Protein AF-A0A382YJ97-F1 (afdb_monomer_lite)

Structure (mmCIF, N/CA/C/O backbone):
data_AF-A0A382YJ97-F1
#
_entry.id   AF-A0A382YJ97-F1
#
loop_
_atom_site.group_PDB
_atom_site.id
_atom_site.type_symbol
_atom_site.label_atom_id
_atom_site.label_alt_id
_atom_site.label_comp_id
_atom_site.label_asym_id
_atom_site.label_entity_id
_atom_site.label_seq_id
_atom_site.pdbx_PDB_ins_code
_atom_site.Cartn_x
_atom_site.Cartn_y
_atom_site.Cartn_z
_atom_site.occupancy
_atom_site.B_iso_or_equiv
_atom_site.auth_seq_id
_atom_site.auth_comp_id
_atom_site.auth_asym_id
_atom_site.auth_atom_id
_atom_site.pdbx_PDB_model_num
ATOM 1 N N . MET A 1 1 ? -35.002 76.871 26.275 1.00 41.22 1 MET A N 1
ATOM 2 C CA . MET A 1 1 ? -33.746 76.777 27.052 1.00 41.22 1 MET A CA 1
ATOM 3 C C . MET A 1 1 ? -34.089 76.606 28.530 1.00 41.22 1 MET A C 1
ATOM 5 O O . MET A 1 1 ? -34.700 77.521 29.056 1.00 41.22 1 MET A O 1
ATOM 9 N N . LYS A 1 2 ? -33.651 75.485 29.147 1.00 37.97 2 LYS A N 1
ATOM 10 C CA . LYS A 1 2 ? -33.548 75.193 30.606 1.00 37.97 2 LYS A CA 1
ATOM 11 C C . LYS A 1 2 ? -34.877 75.064 31.391 1.00 37.97 2 LYS A C 1
ATOM 13 O O . LYS A 1 2 ? -35.759 75.876 31.193 1.00 37.97 2 LYS A O 1
ATOM 18 N N . PHE A 1 3 ? -35.093 74.184 32.372 1.00 41.75 3 PHE A N 1
ATOM 19 C CA . PHE A 1 3 ? -34.589 72.868 32.798 1.00 41.75 3 PHE A CA 1
ATOM 20 C C . PHE A 1 3 ? -35.499 72.461 33.994 1.00 41.75 3 PHE A C 1
ATOM 22 O O . PHE A 1 3 ? -35.858 73.320 34.790 1.00 41.75 3 PHE A O 1
ATOM 29 N N . VAL A 1 4 ? -35.804 71.164 34.115 1.00 47.59 4 VAL A N 1
ATOM 30 C CA . VAL A 1 4 ? -36.214 70.376 35.307 1.00 47.59 4 VAL A CA 1
ATOM 31 C C . VAL A 1 4 ? -37.478 70.663 36.156 1.00 47.59 4 VAL A C 1
ATOM 33 O O . VAL A 1 4 ? -37.589 71.644 36.879 1.00 47.59 4 VAL A O 1
ATOM 36 N N . SER A 1 5 ? -38.268 69.580 36.234 1.00 49.12 5 SER A N 1
ATOM 37 C CA . SER A 1 5 ? -38.748 68.880 37.443 1.00 49.12 5 SER A CA 1
ATOM 38 C C . SER A 1 5 ? -39.933 69.444 38.230 1.00 49.12 5 SER A C 1
ATOM 40 O O . SER A 1 5 ? -39.794 70.378 39.016 1.00 49.12 5 SER A O 1
ATOM 42 N N . LYS A 1 6 ? -41.070 68.735 38.138 1.00 49.34 6 LYS A N 1
ATOM 43 C CA . LYS A 1 6 ? -41.905 68.400 39.302 1.00 49.34 6 LYS A CA 1
ATOM 44 C C . LYS A 1 6 ? -42.732 67.129 39.057 1.00 49.34 6 LYS A C 1
ATOM 46 O O . LYS A 1 6 ? -43.556 67.045 38.156 1.00 49.34 6 LYS A O 1
ATOM 51 N N . LEU A 1 7 ? -42.416 66.158 39.902 1.00 49.75 7 LEU A N 1
ATOM 52 C CA . LEU A 1 7 ? -43.018 64.864 40.204 1.00 49.75 7 LEU A CA 1
ATOM 53 C C . LEU A 1 7 ? -44.553 64.922 40.392 1.00 49.75 7 LEU A C 1
ATOM 55 O O . LEU A 1 7 ? -45.022 65.722 41.198 1.00 49.75 7 LEU A O 1
ATOM 59 N N . SER A 1 8 ? -45.321 64.048 39.722 1.00 48.78 8 SER A N 1
ATOM 60 C CA . SER A 1 8 ? -46.689 63.692 40.146 1.00 48.78 8 SER A CA 1
ATOM 61 C C . SER A 1 8 ? -47.130 62.316 39.619 1.00 48.78 8 SER A C 1
ATOM 63 O O . SER A 1 8 ? -47.375 62.132 38.432 1.00 48.78 8 SER A O 1
ATOM 65 N N . VAL A 1 9 ? -47.156 61.365 40.554 1.00 53.47 9 VAL A N 1
ATOM 66 C CA . VAL A 1 9 ? -48.042 60.199 40.720 1.00 53.47 9 VAL A CA 1
ATOM 67 C C . VAL A 1 9 ? -48.871 59.756 39.501 1.00 53.47 9 VAL A C 1
ATOM 69 O O . VAL A 1 9 ? -49.913 60.336 39.207 1.00 53.47 9 VAL A O 1
ATOM 72 N N . LEU A 1 10 ? -48.494 58.624 38.896 1.00 45.25 10 LEU A N 1
ATOM 73 C CA . LEU A 1 10 ? -49.449 57.756 38.208 1.00 45.25 10 LEU A CA 1
ATOM 74 C C . LEU A 1 10 ? -49.132 56.287 38.510 1.00 45.25 10 LEU A C 1
ATOM 76 O O . LEU A 1 10 ? -48.071 55.762 38.188 1.00 45.25 10 LEU A O 1
ATOM 80 N N . THR A 1 11 ? -50.077 55.669 39.198 1.00 53.53 11 THR A N 1
ATOM 81 C CA . THR A 1 11 ? -50.157 54.279 39.631 1.00 53.53 11 THR A CA 1
ATOM 82 C C . THR A 1 11 ? -50.008 53.341 38.432 1.00 53.53 11 THR A C 1
ATOM 84 O O . THR A 1 11 ? -50.958 53.146 37.676 1.00 53.53 11 THR A O 1
ATOM 87 N N . LEU A 1 12 ? -48.824 52.755 38.234 1.00 48.50 12 LEU A N 1
ATOM 88 C CA . LEU A 1 12 ? -48.620 51.752 37.191 1.00 48.50 12 LEU A CA 1
ATOM 89 C C . LEU A 1 12 ? -48.884 50.361 37.774 1.00 48.50 12 LEU A C 1
ATOM 91 O O . LEU A 1 12 ? -47.990 49.692 38.287 1.00 48.50 12 LEU A O 1
ATOM 95 N N . ALA A 1 13 ? -50.148 49.945 37.709 1.00 56.41 13 ALA A N 1
ATOM 96 C CA . ALA A 1 13 ? -50.519 48.544 37.821 1.00 56.41 13 ALA A CA 1
ATOM 97 C C . ALA A 1 13 ? -49.943 47.799 36.605 1.00 56.41 13 ALA A C 1
ATOM 99 O O . ALA A 1 13 ? -50.560 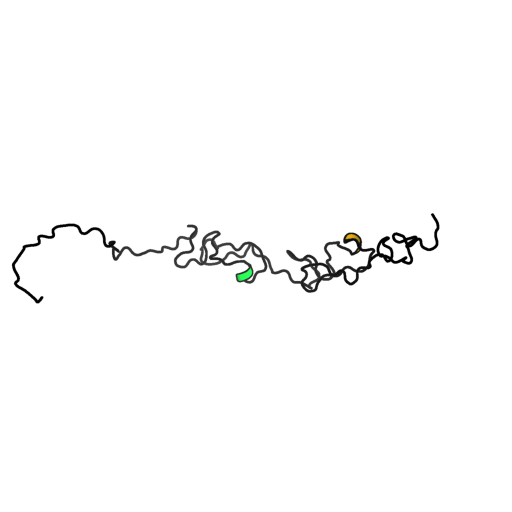47.764 35.545 1.00 56.41 13 ALA A O 1
ATOM 100 N N . CYS A 1 14 ? -48.741 47.238 36.744 1.00 46.81 14 CYS A N 1
ATOM 101 C CA . CYS A 1 14 ? -48.192 46.300 35.771 1.00 46.81 14 CYS A CA 1
ATOM 102 C C . CYS A 1 14 ? -48.506 44.883 36.256 1.00 46.81 14 CYS A C 1
ATOM 104 O O . CYS A 1 14 ? -47.708 44.235 36.931 1.00 46.81 14 CYS A O 1
ATOM 106 N N . ALA A 1 15 ? -49.736 44.453 35.989 1.00 54.22 15 ALA A N 1
ATOM 107 C CA . ALA A 1 15 ? -50.134 43.067 36.135 1.00 54.22 15 ALA A CA 1
ATOM 108 C C . ALA A 1 15 ? -49.770 42.313 34.843 1.00 54.22 15 ALA A C 1
ATOM 110 O O . ALA A 1 15 ? -50.168 42.735 33.763 1.00 54.22 15 ALA A O 1
ATOM 111 N N . LEU A 1 16 ? -49.083 41.178 35.013 1.00 51.66 16 LEU A N 1
ATOM 112 C CA . LEU A 1 16 ? -49.086 39.998 34.137 1.00 51.66 16 LEU A CA 1
ATOM 113 C C . LEU A 1 16 ? -48.543 40.155 32.705 1.00 51.66 16 LEU A C 1
ATOM 115 O O . LEU A 1 16 ? -49.275 40.495 31.787 1.00 51.66 16 LEU A O 1
ATOM 119 N N . ILE A 1 17 ? -47.287 39.739 32.506 1.00 54.31 17 ILE A N 1
ATOM 120 C CA . ILE A 1 17 ? -46.959 38.497 31.777 1.00 54.31 17 ILE A CA 1
ATOM 121 C C . ILE A 1 17 ? -45.501 38.116 32.072 1.00 54.31 17 ILE A C 1
ATOM 123 O O . ILE A 1 17 ? -44.563 38.659 31.494 1.00 54.31 17 ILE A O 1
ATOM 127 N N . ALA A 1 18 ? -45.304 37.147 32.966 1.00 58.59 18 ALA A N 1
ATOM 128 C CA . ALA A 1 18 ? -44.076 36.364 32.981 1.00 58.59 18 ALA A CA 1
ATOM 129 C C . ALA A 1 18 ? -44.089 35.486 31.720 1.00 58.59 18 ALA A C 1
ATOM 131 O O . ALA A 1 18 ? -44.689 34.417 31.712 1.00 58.59 18 ALA A O 1
ATOM 132 N N . SER A 1 19 ? -43.503 35.977 30.627 1.00 58.12 19 SER A N 1
ATOM 133 C CA . SER A 1 19 ? -43.287 35.186 29.413 1.00 58.12 19 SER A CA 1
ATOM 134 C C . SER A 1 19 ? -41.832 34.735 29.393 1.00 58.12 19 SER A C 1
ATOM 136 O O . SER A 1 19 ? -40.972 35.429 28.865 1.00 58.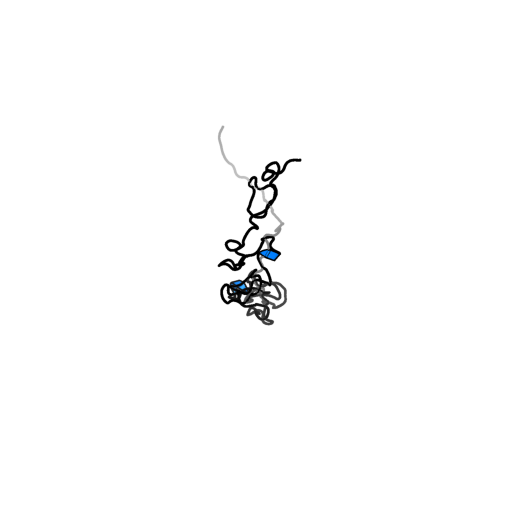12 19 SER A O 1
ATOM 138 N N . GLY A 1 20 ? -41.592 33.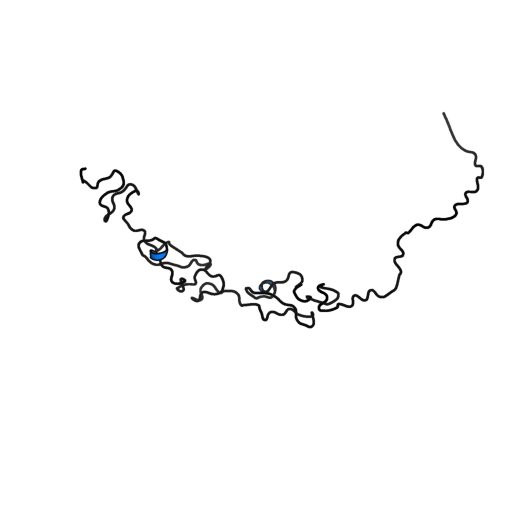601 30.056 1.00 53.00 20 GLY A N 1
ATOM 139 C CA . GLY A 1 20 ? -40.490 32.671 29.810 1.00 53.00 20 GLY A CA 1
ATOM 140 C C . GLY A 1 20 ? -39.078 33.249 29.726 1.00 53.00 20 GLY A C 1
ATOM 141 O O . GLY A 1 20 ? -38.503 33.315 28.644 1.00 53.00 20 GLY A O 1
ATOM 142 N N . CYS A 1 21 ? -38.455 33.511 30.874 1.00 46.97 21 CYS A N 1
ATOM 143 C CA . CYS A 1 21 ? -37.055 33.110 31.009 1.00 46.97 21 CYS A CA 1
ATOM 144 C C . CYS A 1 21 ? -37.103 31.619 31.333 1.00 46.97 21 CYS A C 1
ATOM 146 O O . CYS A 1 21 ? -37.714 31.266 32.339 1.00 46.97 21 CYS A O 1
ATOM 148 N N . GLY A 1 22 ? -36.553 30.774 30.456 1.00 55.56 22 GLY A N 1
ATOM 149 C CA . GLY A 1 22 ? -36.609 29.320 30.585 1.00 55.56 22 GLY A CA 1
ATOM 150 C C . GLY A 1 22 ? -36.351 28.872 32.019 1.00 55.56 22 GLY A C 1
ATOM 151 O O . GLY A 1 22 ? -35.323 29.202 32.614 1.00 55.56 22 GLY A O 1
ATOM 152 N N . GLU A 1 23 ? -37.321 28.147 32.560 1.00 53.81 23 GLU A N 1
ATOM 153 C CA . GLU A 1 23 ? -37.189 27.367 33.776 1.00 53.81 23 GLU A CA 1
ATOM 154 C C . GLU A 1 23 ? -36.101 26.316 33.535 1.00 53.81 23 GLU A C 1
ATOM 156 O O . GLU A 1 23 ? -36.336 25.220 33.035 1.00 53.81 23 GLU A O 1
ATOM 161 N N . LYS A 1 24 ? -34.844 26.663 33.823 1.00 54.03 24 LYS A N 1
ATOM 162 C CA . LYS A 1 24 ? -33.842 25.629 34.050 1.00 54.03 24 LYS A CA 1
ATOM 163 C C . LYS A 1 24 ? -34.131 25.083 35.441 1.00 54.03 24 LYS A C 1
ATOM 165 O O . LYS A 1 24 ? -33.562 25.543 36.428 1.00 54.03 24 LYS A O 1
ATOM 170 N N . GLU A 1 25 ? -35.108 24.185 35.486 1.00 58.75 25 GLU A N 1
ATOM 171 C CA . GLU A 1 25 ? -35.472 23.402 36.659 1.00 58.75 25 GLU A CA 1
ATOM 172 C C . GLU A 1 25 ? -34.195 22.806 37.277 1.00 58.75 25 GLU A C 1
ATOM 174 O O . GLU A 1 25 ? -33.465 22.069 36.603 1.00 58.75 25 GLU A O 1
ATOM 179 N N . PRO A 1 26 ? -33.862 23.132 38.537 1.00 64.75 26 PRO A N 1
ATOM 180 C CA . PRO A 1 26 ? -32.732 22.535 39.215 1.00 64.75 26 PRO A CA 1
ATOM 181 C C . PRO A 1 26 ? -33.196 21.232 39.874 1.00 64.75 26 PRO A C 1
ATOM 183 O O . PRO A 1 26 ? -33.643 21.237 41.019 1.00 64.75 26 PRO A O 1
ATOM 186 N N . GLY A 1 27 ? -33.059 20.106 39.169 1.00 60.34 27 GLY A N 1
ATOM 187 C CA . GLY A 1 27 ? -33.014 18.798 39.829 1.00 60.34 27 GLY A CA 1
ATOM 188 C C . GLY A 1 27 ? -34.021 17.741 39.384 1.00 60.34 27 GLY A C 1
ATOM 189 O O . GLY A 1 27 ? -34.738 17.185 40.211 1.00 60.34 27 GLY A O 1
ATOM 190 N N . THR A 1 28 ? -33.926 17.290 38.140 1.00 51.94 28 THR A N 1
ATOM 191 C CA . THR A 1 28 ? -33.784 15.841 37.951 1.00 51.94 28 THR A CA 1
ATOM 192 C C . THR A 1 28 ? -32.331 15.620 37.600 1.00 51.94 28 THR A C 1
ATOM 194 O O . THR A 1 28 ? -31.786 16.393 36.817 1.00 51.94 28 THR A O 1
ATOM 197 N N . ALA A 1 29 ? -31.675 14.647 38.228 1.00 54.78 29 ALA A N 1
ATOM 198 C CA . ALA A 1 29 ? -30.349 14.239 37.804 1.00 54.78 29 ALA A CA 1
ATOM 199 C C . ALA A 1 29 ? -30.367 14.119 36.278 1.00 54.78 29 ALA A C 1
ATOM 201 O O . ALA A 1 29 ? -31.175 13.365 35.732 1.00 54.78 29 ALA A O 1
ATOM 202 N N . ASP A 1 30 ? -29.526 14.918 35.626 1.00 53.66 30 ASP A N 1
ATOM 203 C CA . ASP A 1 30 ? -28.967 14.602 34.325 1.00 53.66 30 ASP A CA 1
ATOM 204 C C . ASP A 1 30 ? -28.237 13.274 34.525 1.00 53.66 30 ASP A C 1
ATOM 206 O O . ASP A 1 30 ? -27.055 13.189 34.843 1.00 53.66 30 ASP A O 1
ATOM 210 N N . LEU A 1 31 ? -29.033 12.215 34.551 1.00 58.19 31 LEU A N 1
ATOM 211 C CA . LEU A 1 31 ? -28.602 10.866 34.330 1.00 58.19 31 LEU A CA 1
ATOM 212 C C . LEU A 1 31 ? -28.293 10.878 32.837 1.00 58.19 31 LEU A C 1
ATOM 214 O O . LEU A 1 31 ? -29.092 10.409 32.032 1.00 58.19 31 LEU A O 1
ATOM 218 N N . ASP A 1 32 ? -27.131 11.435 32.492 1.00 63.09 32 ASP A N 1
ATOM 219 C CA . ASP A 1 32 ? -26.283 10.882 31.444 1.00 63.09 32 ASP A CA 1
ATOM 220 C C . ASP A 1 32 ? -26.014 9.425 31.864 1.00 63.09 32 ASP A C 1
ATOM 222 O O . ASP A 1 32 ? -24.997 9.054 32.458 1.00 63.09 32 ASP A O 1
ATOM 226 N N . VAL A 1 33 ? -27.066 8.611 31.751 1.00 70.75 33 VAL A N 1
ATOM 227 C CA . VAL A 1 33 ? -26.965 7.171 31.700 1.00 70.75 33 VAL A CA 1
ATOM 228 C C . VAL A 1 33 ? -26.441 6.972 30.307 1.00 70.75 33 VAL A C 1
ATOM 230 O O . VAL A 1 33 ? -27.216 6.974 29.361 1.00 70.75 33 VAL A O 1
ATOM 233 N N . ALA A 1 34 ? -25.126 6.872 30.221 1.00 81.44 34 ALA A N 1
ATOM 234 C CA . ALA A 1 34 ? -24.459 6.306 29.074 1.00 81.44 34 ALA A CA 1
ATOM 235 C C . ALA A 1 34 ? -25.147 4.968 28.741 1.00 81.44 34 ALA A C 1
ATOM 237 O O . ALA A 1 34 ? -25.159 4.051 29.581 1.00 81.44 34 ALA A O 1
ATOM 238 N N . VAL A 1 35 ? -25.846 4.922 27.603 1.00 88.31 35 VAL A N 1
ATOM 239 C CA . VAL A 1 35 ? -26.547 3.734 27.109 1.00 88.31 35 VAL A CA 1
ATOM 240 C C . VAL A 1 35 ? -25.789 3.192 25.911 1.00 88.31 35 VAL A C 1
ATOM 242 O O . VAL A 1 35 ? -26.002 3.625 24.789 1.00 88.31 35 VAL A O 1
ATOM 245 N N . CYS A 1 36 ? -25.028 2.131 26.152 1.00 90.19 36 CYS A N 1
ATOM 246 C CA . CYS A 1 36 ? -24.310 1.455 25.087 1.00 90.19 36 CYS A CA 1
ATOM 247 C C . CYS A 1 36 ? -25.274 0.855 24.051 1.00 90.19 36 CYS A C 1
ATOM 249 O O . CYS A 1 36 ? -26.165 0.061 24.384 1.00 90.19 36 CYS A O 1
ATOM 251 N N . GLY A 1 37 ? -25.044 1.191 22.786 1.00 89.31 37 GLY A N 1
ATOM 252 C CA . GLY A 1 37 ? -25.849 0.808 21.635 1.00 89.31 37 GLY A CA 1
ATOM 253 C C . GLY A 1 37 ? -26.943 1.814 21.269 1.00 89.31 37 GLY A C 1
ATOM 254 O O . GLY A 1 37 ? -27.840 1.444 20.502 1.00 89.31 37 GLY A O 1
ATOM 255 N N . ASP A 1 38 ? -26.931 3.034 21.815 1.00 90.12 38 ASP A N 1
ATOM 256 C CA . ASP A 1 38 ? -27.897 4.083 21.466 1.00 90.12 38 ASP A CA 1
ATOM 257 C C . ASP A 1 38 ? -27.460 4.944 20.265 1.00 90.12 38 ASP A C 1
ATOM 259 O O . ASP A 1 38 ? -28.243 5.755 19.755 1.00 90.12 38 ASP A O 1
ATOM 263 N N . GLY A 1 39 ? -26.255 4.686 19.749 1.00 88.75 39 GLY A N 1
ATOM 264 C CA . GLY A 1 39 ? -25.666 5.384 18.617 1.00 88.75 39 GLY A CA 1
ATOM 265 C C . GLY A 1 39 ? -25.199 6.797 18.948 1.00 88.75 39 GLY A C 1
ATOM 266 O O . GLY A 1 39 ? -25.214 7.630 18.041 1.00 88.75 39 GLY A O 1
ATOM 267 N N . GLN A 1 40 ? -24.871 7.077 20.214 1.00 88.94 40 GLN A N 1
ATOM 268 C CA . GLN A 1 40 ? -24.197 8.293 20.655 1.00 88.94 40 GLN A CA 1
ATOM 269 C C . GLN A 1 40 ? -23.138 7.986 21.714 1.00 88.94 40 GLN A C 1
ATOM 271 O O . GLN A 1 40 ? -23.415 7.402 22.751 1.00 88.94 40 GLN A O 1
ATOM 276 N N . VAL A 1 41 ? -21.918 8.486 21.516 1.00 90.00 41 VAL A N 1
ATOM 277 C CA . VAL A 1 41 ? -20.874 8.374 22.547 1.00 90.00 41 VAL A CA 1
ATOM 278 C C . VAL A 1 41 ? -21.170 9.342 23.700 1.00 90.00 41 VAL A C 1
ATOM 280 O O . VAL A 1 41 ? -21.043 10.560 23.536 1.00 90.00 41 VAL A O 1
ATOM 283 N N . SER A 1 42 ? -21.550 8.816 24.869 1.00 88.44 42 SER A N 1
ATOM 284 C CA . SER A 1 42 ? -21.987 9.611 26.028 1.00 88.44 42 SER A CA 1
ATOM 285 C C . SER A 1 42 ? -21.370 9.154 27.361 1.00 88.44 42 SER A C 1
ATOM 287 O O . SER A 1 42 ? -20.805 8.065 27.490 1.00 88.44 42 SER A O 1
ATOM 289 N N . GLY A 1 43 ? -21.392 10.022 28.379 1.00 86.88 43 GLY A N 1
ATOM 290 C CA . GLY A 1 43 ? -20.870 9.731 29.714 1.00 86.88 43 GLY A CA 1
ATOM 291 C C . GLY A 1 43 ? -19.438 9.170 29.761 1.00 86.88 43 GLY A C 1
ATOM 292 O O . GLY A 1 43 ? -18.459 9.915 29.696 1.00 86.88 43 GLY A O 1
ATOM 293 N N . LYS A 1 44 ? -19.310 7.855 29.996 1.00 86.88 44 LYS A N 1
ATOM 294 C CA . LYS A 1 44 ? -18.024 7.127 30.11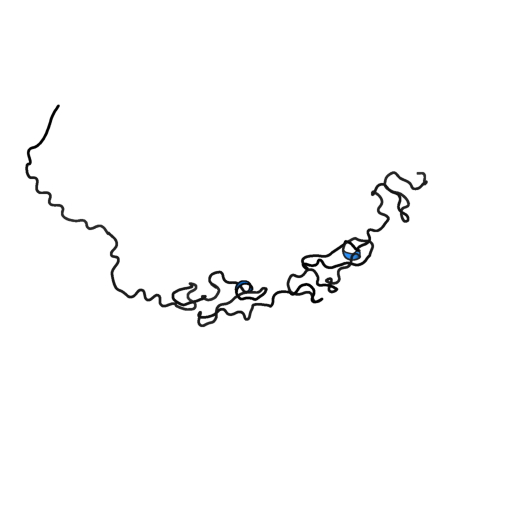4 1.00 86.88 44 LYS A CA 1
ATOM 295 C C . LYS A 1 44 ? -17.725 6.216 28.922 1.00 86.88 44 LYS A C 1
ATOM 297 O O . LYS A 1 44 ? -16.733 5.488 28.966 1.00 86.88 44 LYS A O 1
ATOM 302 N N . GLU A 1 45 ? -18.587 6.203 27.918 1.00 91.94 45 GLU A N 1
ATOM 303 C CA . GLU A 1 45 ? -18.395 5.398 26.719 1.00 91.94 45 GLU A CA 1
ATOM 304 C C . GLU A 1 45 ? -17.218 5.929 25.917 1.00 91.94 45 GLU A C 1
ATOM 306 O O . GLU A 1 45 ? -16.993 7.135 25.816 1.00 91.94 45 GLU A O 1
ATOM 311 N N . VAL A 1 46 ? -16.439 5.005 25.366 1.00 92.31 46 VAL A N 1
ATOM 312 C CA . VAL A 1 46 ? -15.341 5.338 24.451 1.00 92.31 46 VAL A CA 1
ATOM 313 C C . VAL A 1 46 ? -15.831 5.300 23.003 1.00 92.31 46 VAL A C 1
ATOM 315 O O . VAL A 1 46 ? -15.271 5.968 22.142 1.00 92.31 46 VAL A O 1
ATOM 318 N N . CYS A 1 47 ? -16.885 4.529 22.741 1.00 93.25 47 CYS A N 1
ATOM 319 C CA . CYS A 1 47 ? -17.524 4.345 21.447 1.00 93.25 47 CYS A CA 1
ATOM 320 C C . CYS A 1 47 ? -18.964 3.850 21.640 1.00 93.25 47 CYS A C 1
ATOM 322 O O . CYS A 1 47 ? -19.289 3.356 22.716 1.00 93.25 47 CYS A O 1
ATOM 324 N N . ASP A 1 48 ? -19.788 3.916 20.594 1.00 91.31 48 ASP A N 1
ATOM 325 C CA . ASP A 1 48 ? -21.122 3.311 20.560 1.00 91.31 48 ASP A CA 1
ATOM 326 C C . ASP A 1 48 ? -21.399 2.677 19.187 1.00 91.31 48 ASP A C 1
ATOM 328 O O . ASP A 1 48 ? -21.539 3.355 18.166 1.00 91.31 48 ASP A O 1
ATOM 332 N N . GLY A 1 49 ? -21.437 1.344 19.128 1.00 85.94 49 GLY A N 1
ATOM 333 C CA . GLY A 1 49 ? -21.684 0.618 17.881 1.00 85.94 49 GLY A CA 1
ATOM 334 C C . GLY A 1 49 ? -20.624 0.900 16.805 1.00 85.94 49 GLY A C 1
ATOM 335 O O . GLY A 1 49 ? -19.500 0.408 16.900 1.00 85.94 49 GLY A O 1
ATOM 336 N N . ILE A 1 50 ? -20.992 1.649 15.755 1.00 85.12 50 ILE A N 1
ATOM 337 C CA . ILE A 1 50 ? -20.048 2.086 14.702 1.00 85.12 50 ILE A CA 1
ATOM 338 C C . ILE A 1 50 ? -19.406 3.439 15.018 1.00 85.12 50 ILE A C 1
ATOM 340 O O . ILE A 1 50 ? -18.458 3.853 14.349 1.00 85.12 50 ILE A O 1
ATOM 344 N N . GLU A 1 51 ? -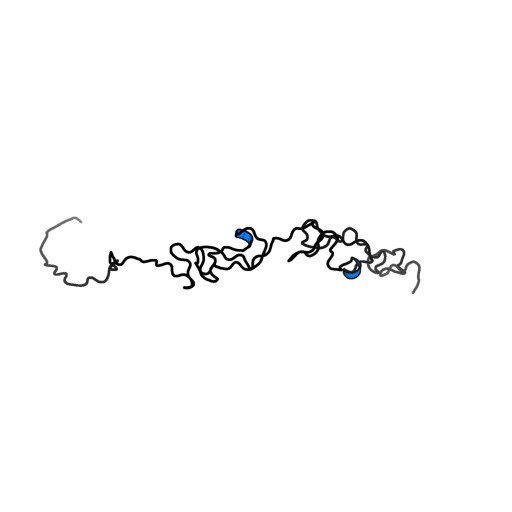19.967 4.168 15.980 1.00 90.31 51 GLU A N 1
ATOM 345 C CA . GLU A 1 51 ? -19.517 5.494 16.351 1.00 90.31 51 GLU A CA 1
ATOM 346 C C . GLU A 1 51 ? -18.305 5.371 17.271 1.00 90.31 51 GLU A C 1
ATOM 348 O O . GLU A 1 51 ? -18.395 5.282 18.490 1.00 90.31 51 GLU A O 1
ATOM 353 N N . VAL A 1 52 ? -17.129 5.338 16.656 1.00 91.31 52 VAL A N 1
ATOM 354 C CA . VAL A 1 52 ? -15.839 5.181 17.341 1.00 91.31 52 VAL A CA 1
ATOM 355 C C . VAL A 1 52 ? -15.198 6.522 17.713 1.00 91.31 52 VAL A C 1
ATOM 357 O O . VAL A 1 52 ? -13.981 6.631 17.753 1.00 91.31 52 VAL A O 1
ATOM 360 N N . ALA A 1 53 ? -15.997 7.575 17.919 1.00 88.06 53 ALA A N 1
ATOM 361 C CA . ALA A 1 53 ? -15.529 8.917 18.299 1.00 88.06 53 ALA A CA 1
ATOM 362 C C . ALA A 1 53 ? -14.415 9.515 17.398 1.00 88.06 53 ALA A C 1
ATOM 364 O O . ALA A 1 53 ? -13.641 10.368 17.829 1.00 88.06 53 ALA A O 1
ATOM 365 N N . GLY A 1 54 ? -14.333 9.090 16.130 1.00 87.12 54 GLY A N 1
ATOM 366 C CA . GLY A 1 54 ? -13.289 9.515 15.186 1.00 87.12 54 GLY A CA 1
ATOM 367 C C . GLY A 1 54 ? -11.981 8.718 15.262 1.00 87.12 54 GLY A C 1
ATOM 368 O O . GLY A 1 54 ? -11.048 9.022 14.518 1.00 87.12 54 GLY A O 1
ATOM 369 N N . GLU A 1 55 ? -11.909 7.691 16.109 1.00 93.25 55 GLU A N 1
ATOM 370 C CA . GLU A 1 55 ? -10.798 6.746 16.142 1.00 93.25 55 GLU A CA 1
ATOM 371 C C . GLU A 1 55 ? -10.815 5.800 14.935 1.00 93.25 55 GLU A C 1
ATOM 373 O O . GLU A 1 55 ? -11.828 5.570 14.273 1.00 93.25 55 GLU A O 1
ATOM 378 N N . THR A 1 56 ? -9.653 5.238 14.628 1.00 92.44 56 THR A N 1
ATOM 379 C CA . THR A 1 56 ? -9.432 4.333 13.500 1.00 92.44 56 THR A CA 1
ATOM 380 C C . THR A 1 56 ? -8.525 3.188 13.933 1.00 92.44 56 THR A C 1
ATOM 382 O O . THR A 1 56 ? -7.827 3.284 14.940 1.00 92.44 56 THR A O 1
ATOM 385 N N . CYS A 1 57 ? -8.455 2.115 13.144 1.00 93.12 57 CYS A N 1
ATOM 386 C CA . CYS A 1 57 ? -7.443 1.080 13.362 1.00 93.12 57 CYS A CA 1
ATOM 387 C C . CYS A 1 57 ? -6.028 1.692 13.434 1.00 93.12 57 CYS A C 1
ATOM 389 O O . CYS A 1 57 ? -5.242 1.313 14.299 1.00 93.12 57 CYS A O 1
ATOM 391 N N . VAL A 1 58 ? -5.745 2.713 12.612 1.00 90.81 58 VAL A N 1
ATOM 392 C CA . VAL A 1 58 ? -4.461 3.433 12.597 1.00 90.81 58 VAL A CA 1
ATOM 393 C C . VAL A 1 58 ? -4.158 4.111 13.929 1.00 90.81 58 VAL A C 1
ATOM 395 O O . VAL A 1 58 ? -3.063 3.955 14.468 1.00 90.81 58 VAL A O 1
ATOM 398 N N . SER A 1 59 ? -5.122 4.835 14.503 1.00 91.12 59 SER A N 1
ATOM 399 C CA . SER A 1 59 ? -4.919 5.515 15.789 1.00 91.12 59 SER A CA 1
ATOM 400 C C . SER A 1 59 ? -4.800 4.541 16.964 1.00 91.12 59 SER A C 1
ATOM 402 O O . SER A 1 59 ? -4.136 4.854 17.950 1.00 91.12 59 SER A O 1
ATOM 404 N N . GLN A 1 60 ? -5.342 3.329 16.824 1.00 90.81 60 GLN A N 1
ATOM 405 C CA . GLN A 1 60 ? -5.185 2.229 17.780 1.00 90.81 60 GLN A CA 1
ATOM 406 C C . GLN A 1 60 ? -3.894 1.407 17.575 1.00 90.81 60 GLN A C 1
ATOM 408 O O . GLN A 1 60 ? -3.672 0.423 18.278 1.00 90.81 60 GLN A O 1
ATOM 413 N N . GLY A 1 61 ? -3.016 1.815 16.648 1.00 88.06 61 GLY A N 1
ATOM 414 C CA . GLY A 1 61 ? -1.711 1.186 16.412 1.00 88.06 61 GLY A CA 1
ATOM 415 C C . GLY A 1 61 ? -1.712 0.047 15.388 1.00 88.06 61 GLY A C 1
ATOM 416 O O . GLY A 1 61 ? -0.727 -0.683 15.285 1.00 88.06 61 GLY A O 1
ATOM 417 N N . PHE A 1 62 ? -2.798 -0.110 14.636 1.00 90.19 62 PHE A N 1
ATOM 418 C CA . PHE A 1 62 ? -2.909 -1.041 13.514 1.00 90.19 62 PHE A CA 1
ATOM 419 C C . PHE A 1 62 ? -2.655 -0.321 12.180 1.00 90.19 62 PHE A C 1
ATOM 421 O O . PHE A 1 62 ? -2.411 0.879 12.143 1.00 90.19 62 PHE A O 1
ATOM 428 N N . GLY A 1 63 ? -2.666 -1.056 11.071 1.00 86.50 63 GLY A N 1
ATOM 429 C CA . GLY A 1 63 ? -2.440 -0.496 9.739 1.00 86.50 63 GLY A CA 1
ATOM 430 C C . GLY A 1 63 ? -3.700 -0.043 9.032 1.00 86.50 63 GLY A C 1
ATOM 431 O O . GLY A 1 63 ? -3.778 1.057 8.502 1.00 86.50 63 GLY A O 1
ATOM 432 N N . GLU A 1 64 ? -4.691 -0.923 9.015 1.00 86.81 64 GLU A N 1
ATOM 433 C CA . GLU A 1 64 ? -5.906 -0.761 8.226 1.00 86.81 64 GLU A CA 1
ATOM 434 C C . GLU A 1 64 ? -7.059 -1.555 8.852 1.00 86.81 64 GLU A C 1
ATOM 436 O O . GLU A 1 64 ? -6.890 -2.253 9.859 1.00 86.81 64 GLU A O 1
ATOM 441 N N . GLY A 1 65 ? -8.233 -1.473 8.230 1.00 89.12 65 GLY A N 1
ATOM 442 C CA . GLY A 1 65 ? -9.434 -2.194 8.635 1.00 89.12 65 GLY A CA 1
ATOM 443 C C . GLY A 1 65 ? -10.505 -1.284 9.223 1.00 89.12 65 GLY A C 1
ATOM 444 O O . GLY A 1 65 ? -10.450 -0.057 9.119 1.00 89.12 65 GLY A O 1
ATOM 445 N N . THR A 1 66 ? -11.516 -1.905 9.822 1.00 91.56 66 THR A N 1
ATOM 446 C CA . THR A 1 66 ? -12.641 -1.200 10.440 1.00 91.56 66 THR A CA 1
ATOM 447 C C . THR A 1 66 ? -12.548 -1.345 11.948 1.00 91.56 66 THR A C 1
ATOM 449 O O . THR A 1 66 ? -12.553 -2.462 12.458 1.00 91.56 66 THR A O 1
ATOM 452 N N . LEU A 1 67 ? -12.465 -0.215 12.652 1.00 92.50 67 LEU A N 1
ATOM 453 C CA . LEU A 1 67 ? -12.509 -0.204 14.107 1.00 92.50 67 LEU A CA 1
ATOM 454 C C . LEU A 1 67 ? -13.965 -0.340 14.552 1.00 92.50 67 LEU A C 1
ATOM 456 O O . LEU A 1 67 ? -14.823 0.408 14.085 1.00 92.50 67 LEU A O 1
ATOM 460 N N . GLY A 1 68 ? -14.239 -1.311 15.416 1.00 92.31 68 GLY A N 1
ATOM 461 C CA . GLY A 1 68 ? -15.547 -1.507 16.025 1.00 92.31 68 GLY A CA 1
ATOM 462 C C . GLY A 1 68 ? -15.583 -1.018 17.467 1.00 92.31 68 GLY A C 1
ATOM 463 O O . GLY A 1 68 ? -14.565 -0.643 18.054 1.00 92.31 68 GLY A O 1
ATOM 464 N N . CYS A 1 69 ? -16.771 -1.081 18.056 1.00 94.69 69 CYS A N 1
ATOM 465 C CA . CYS A 1 69 ? -16.966 -0.885 19.481 1.00 94.69 69 CYS A CA 1
ATOM 466 C C . CYS A 1 69 ? -17.264 -2.214 20.178 1.00 94.69 69 CYS A C 1
ATOM 468 O O . CYS A 1 69 ? -18.052 -3.020 19.676 1.00 94.69 69 CYS A O 1
ATOM 470 N N . SER A 1 70 ? -16.647 -2.443 21.338 1.00 92.88 70 SER A N 1
ATOM 471 C CA . SER A 1 70 ? -16.984 -3.590 22.182 1.00 92.88 70 SER A CA 1
ATOM 472 C C . SER A 1 70 ? -18.432 -3.489 22.675 1.00 92.88 70 SER A C 1
ATOM 474 O O . SER A 1 70 ? -18.978 -2.400 22.836 1.00 92.88 70 SER A O 1
ATOM 476 N N . ALA A 1 71 ? -19.053 -4.633 22.974 1.00 90.81 71 ALA A N 1
ATOM 477 C CA . ALA A 1 71 ? -20.440 -4.707 23.445 1.00 90.81 71 ALA A CA 1
ATOM 478 C C . ALA A 1 71 ? -20.684 -4.022 24.805 1.00 90.81 71 ALA A C 1
ATOM 480 O O . ALA A 1 71 ? -21.832 -3.865 25.211 1.00 90.81 71 ALA A O 1
ATOM 481 N N . ASP A 1 72 ? -19.619 -3.666 25.527 1.00 89.81 72 ASP A N 1
ATOM 482 C CA . ASP A 1 72 ? -19.667 -2.900 26.772 1.00 89.81 72 ASP A CA 1
ATOM 483 C C . ASP A 1 72 ? -19.388 -1.401 26.581 1.00 89.81 72 ASP A C 1
ATOM 485 O O . ASP A 1 72 ? -19.443 -0.658 27.557 1.00 89.81 72 ASP A O 1
ATOM 489 N N . CYS A 1 73 ? -19.071 -0.954 25.361 1.00 92.56 73 CYS A N 1
ATOM 490 C CA . CYS A 1 73 ? -18.722 0.426 25.014 1.00 92.56 73 CYS A CA 1
ATOM 491 C C . CYS A 1 73 ? -17.549 1.034 25.815 1.00 92.56 73 CYS A C 1
ATOM 493 O O . CYS A 1 73 ? -17.266 2.229 25.715 1.00 92.56 73 CYS A O 1
ATOM 495 N N . MET A 1 74 ? -16.824 0.219 26.595 1.00 92.25 74 MET A N 1
ATOM 496 C CA . MET A 1 74 ? -15.674 0.630 27.415 1.00 92.25 74 MET A CA 1
ATOM 497 C C . MET A 1 74 ? -14.333 0.429 26.693 1.00 92.25 74 MET A C 1
ATOM 499 O O . MET A 1 74 ? -13.282 0.797 27.220 1.00 92.25 74 MET A O 1
ATOM 503 N N . SER A 1 75 ? -14.345 -0.182 25.506 1.00 93.06 75 SER A N 1
ATOM 504 C CA . SER A 1 75 ? -13.149 -0.446 24.709 1.00 93.06 75 SER A CA 1
ATOM 505 C C . SER A 1 75 ? -13.467 -0.561 23.221 1.00 93.06 75 SER A C 1
ATOM 507 O O . SER A 1 75 ? -14.591 -0.886 22.831 1.00 93.06 75 SER A O 1
ATOM 509 N N . TYR A 1 76 ? -12.459 -0.316 22.388 1.00 94.12 76 TYR A N 1
ATOM 510 C CA . TYR A 1 76 ? -12.558 -0.546 20.953 1.00 94.12 76 TYR A CA 1
ATOM 511 C C . TYR A 1 76 ? -12.378 -2.027 20.621 1.00 94.12 76 TYR A C 1
ATOM 513 O O . TYR A 1 76 ? -11.499 -2.702 21.161 1.00 94.12 76 TYR A O 1
ATOM 521 N N . ASP A 1 77 ? -13.185 -2.513 19.684 1.00 93.50 77 ASP A N 1
ATOM 522 C CA . ASP A 1 77 ? -13.015 -3.824 19.076 1.00 93.50 77 ASP A CA 1
ATOM 523 C C . ASP A 1 77 ? -12.123 -3.698 17.832 1.00 93.50 77 ASP A C 1
ATOM 525 O O . ASP A 1 77 ? -12.541 -3.215 16.778 1.00 93.50 77 ASP A O 1
ATOM 529 N N . ALA A 1 78 ? -10.871 -4.139 17.966 1.00 93.19 78 ALA A N 1
ATOM 530 C CA . ALA A 1 78 ? -9.885 -4.150 16.888 1.00 93.19 78 ALA A CA 1
ATOM 531 C C . ALA A 1 78 ? -9.795 -5.504 16.157 1.00 93.19 78 ALA A C 1
ATOM 533 O O . ALA A 1 78 ? -8.847 -5.736 15.410 1.00 93.19 78 ALA A O 1
ATOM 534 N N . THR A 1 79 ? -10.749 -6.424 16.348 1.00 92.00 79 THR A N 1
ATOM 535 C CA . THR A 1 79 ? -10.714 -7.753 15.702 1.00 92.00 79 THR A CA 1
ATOM 536 C C . THR A 1 79 ? -10.776 -7.692 14.175 1.00 92.00 79 THR A C 1
ATOM 538 O O . THR A 1 79 ? -10.266 -8.591 13.505 1.00 92.00 79 THR A O 1
ATOM 541 N N . ALA A 1 80 ? -11.363 -6.631 13.618 1.00 91.81 80 ALA A N 1
ATOM 542 C CA . ALA A 1 80 ? -11.392 -6.361 12.183 1.00 91.81 80 ALA A CA 1
ATOM 543 C C . ALA A 1 80 ? -10.241 -5.452 11.701 1.00 91.81 80 ALA A C 1
ATOM 545 O O . ALA A 1 80 ? -10.171 -5.141 10.507 1.00 91.81 80 ALA A O 1
ATOM 546 N N . CYS A 1 81 ? -9.331 -5.047 12.592 1.00 92.19 81 CYS A N 1
ATOM 547 C CA . CYS A 1 81 ? -8.112 -4.334 12.227 1.00 92.19 81 CYS A CA 1
ATOM 548 C C . CYS A 1 81 ? -7.022 -5.309 11.764 1.00 92.19 81 CYS A C 1
ATOM 550 O O . CYS A 1 81 ? -6.896 -6.428 12.265 1.00 92.19 81 CYS A O 1
ATOM 552 N N . ARG A 1 82 ? -6.202 -4.870 10.808 1.00 89.88 82 ARG A N 1
ATOM 553 C CA . ARG A 1 82 ? -5.061 -5.629 10.278 1.00 89.88 82 ARG A CA 1
ATOM 554 C C . ARG A 1 82 ? -3.756 -4.907 10.583 1.00 89.88 82 ARG A C 1
ATOM 556 O O . ARG A 1 82 ? -3.740 -3.694 10.791 1.00 89.88 82 ARG A O 1
ATOM 563 N N . ALA A 1 83 ? -2.664 -5.665 10.638 1.00 87.06 83 ALA A N 1
ATOM 564 C CA . ALA A 1 83 ? -1.330 -5.098 10.799 1.00 87.06 83 ALA A CA 1
ATOM 565 C C . ALA A 1 83 ? -1.008 -4.124 9.655 1.00 87.06 83 ALA A C 1
ATOM 567 O O . ALA A 1 83 ? -1.538 -4.259 8.555 1.00 87.06 83 ALA A O 1
ATOM 568 N N . ALA A 1 84 ? -0.155 -3.138 9.935 1.00 84.81 84 ALA A N 1
ATOM 569 C CA . ALA A 1 84 ? 0.367 -2.263 8.893 1.00 84.81 84 ALA A CA 1
ATOM 570 C C . ALA A 1 84 ? 1.247 -3.056 7.921 1.00 84.81 84 ALA A C 1
ATOM 572 O O . ALA A 1 84 ? 2.032 -3.878 8.402 1.00 84.81 84 ALA A O 1
ATOM 573 N N . PRO A 1 85 ? 1.125 -2.812 6.602 1.00 87.12 85 PRO A N 1
ATOM 574 C CA . PRO A 1 85 ? 2.024 -3.409 5.623 1.00 87.12 85 PRO A CA 1
ATOM 575 C C . PRO A 1 85 ? 3.465 -2.977 5.911 1.00 87.12 85 PRO A C 1
ATOM 577 O O . PRO A 1 85 ? 3.709 -1.838 6.335 1.00 87.12 85 PRO A O 1
ATOM 580 N N . VAL A 1 86 ? 4.414 -3.899 5.744 1.00 90.06 86 VAL A N 1
ATOM 581 C CA . VAL A 1 86 ? 5.828 -3.662 6.043 1.00 90.06 86 VAL A CA 1
ATOM 582 C C . VAL A 1 86 ? 6.655 -3.714 4.768 1.00 90.06 86 VAL A C 1
ATOM 584 O O . VAL A 1 86 ? 7.243 -4.741 4.448 1.00 90.06 86 VAL A O 1
ATOM 587 N N . CYS A 1 87 ? 6.826 -2.547 4.153 1.00 93.25 87 CYS A N 1
ATOM 588 C CA . CYS A 1 87 ? 7.641 -2.410 2.954 1.00 93.25 87 CYS A CA 1
ATOM 589 C C . CYS A 1 87 ? 9.106 -2.832 3.172 1.00 93.25 87 CYS A C 1
ATOM 591 O O . CYS A 1 87 ? 9.799 -2.355 4.081 1.00 93.25 87 CYS A O 1
ATOM 593 N N . GLY A 1 88 ? 9.598 -3.685 2.278 1.00 92.81 88 GLY A N 1
ATOM 594 C CA . GLY A 1 88 ? 10.947 -4.240 2.264 1.00 92.81 88 GLY A CA 1
ATOM 595 C C . GLY A 1 88 ? 11.057 -5.625 2.909 1.00 92.81 88 GLY A C 1
ATOM 596 O O . GLY A 1 88 ? 12.179 -6.086 3.153 1.00 92.81 88 GLY A O 1
ATOM 597 N N . ASN A 1 89 ? 9.940 -6.293 3.213 1.00 93.56 89 ASN A N 1
ATOM 598 C CA . ASN A 1 89 ? 9.928 -7.646 3.772 1.00 93.56 89 ASN A CA 1
ATOM 599 C C . ASN A 1 89 ? 9.848 -8.752 2.692 1.00 93.56 89 ASN A C 1
ATOM 601 O O . ASN A 1 89 ? 9.974 -9.936 3.016 1.00 93.56 89 ASN A O 1
ATOM 605 N N . ASN A 1 90 ? 9.774 -8.373 1.412 1.00 94.25 90 ASN A N 1
ATOM 606 C CA . ASN A 1 90 ? 9.608 -9.227 0.229 1.00 94.25 90 ASN A CA 1
ATOM 607 C C . ASN A 1 90 ? 8.266 -9.968 0.144 1.00 94.25 90 ASN A C 1
ATOM 609 O O . ASN A 1 90 ? 8.184 -11.014 -0.507 1.00 94.25 90 ASN A O 1
ATOM 613 N N . VAL A 1 91 ? 7.234 -9.461 0.805 1.00 93.06 91 VAL A N 1
ATOM 614 C CA . VAL A 1 91 ? 5.869 -9.978 0.763 1.00 93.06 91 VAL A CA 1
ATOM 615 C C . VAL A 1 91 ? 4.955 -8.793 0.519 1.00 93.06 91 VAL A C 1
ATOM 617 O O . VAL A 1 91 ? 4.896 -7.905 1.352 1.00 93.06 91 VAL A O 1
ATOM 620 N N . ARG A 1 92 ? 4.201 -8.785 -0.585 1.00 92.88 92 ARG A N 1
ATOM 621 C CA . ARG A 1 92 ? 3.183 -7.744 -0.754 1.00 92.88 92 ARG A CA 1
ATOM 622 C C . ARG A 1 92 ? 2.069 -7.907 0.267 1.00 92.88 92 ARG A C 1
ATOM 624 O O . ARG A 1 92 ? 1.362 -8.921 0.274 1.00 92.88 92 ARG A O 1
ATOM 631 N N . GLU A 1 93 ? 1.855 -6.865 1.051 1.00 90.75 93 GLU A N 1
ATOM 632 C CA . GLU A 1 93 ? 0.799 -6.760 2.047 1.00 90.75 93 GLU A CA 1
ATOM 633 C C . GLU A 1 93 ? -0.158 -5.610 1.707 1.00 90.75 93 GLU A C 1
ATOM 635 O O . GLU A 1 93 ? 0.253 -4.541 1.261 1.00 90.75 93 GLU A O 1
ATOM 640 N N . ALA A 1 94 ? -1.456 -5.815 1.954 1.00 85.75 94 ALA A N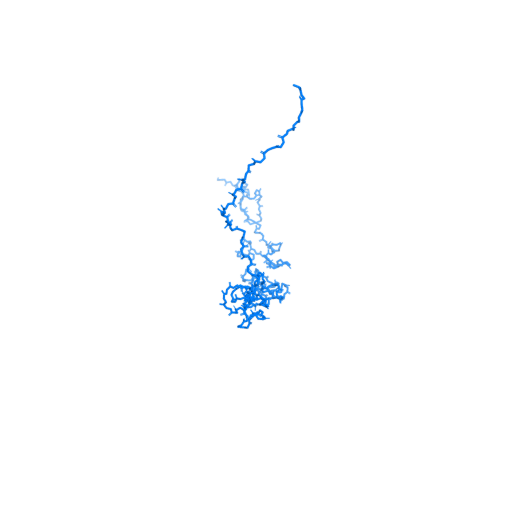 1
ATOM 641 C CA . ALA A 1 94 ? -2.486 -4.782 1.808 1.00 85.75 94 ALA A CA 1
ATOM 642 C C . ALA A 1 94 ? -2.430 -4.034 0.453 1.00 85.75 94 ALA A C 1
ATOM 644 O O . ALA A 1 94 ? -2.613 -4.652 -0.599 1.00 85.75 94 ALA A O 1
ATOM 645 N N . ASP A 1 95 ? -2.191 -2.720 0.498 1.00 84.81 95 ASP A N 1
ATOM 646 C CA . ASP A 1 95 ? -2.178 -1.797 -0.642 1.00 84.81 95 ASP A CA 1
ATOM 647 C C . ASP A 1 95 ? -0.784 -1.616 -1.285 1.00 84.81 95 ASP A C 1
ATOM 649 O O . ASP A 1 95 ? -0.594 -0.727 -2.119 1.00 84.81 95 ASP A O 1
ATOM 653 N N . GLU A 1 96 ? 0.212 -2.429 -0.922 1.00 93.31 96 GLU A N 1
ATOM 654 C CA . GLU A 1 96 ? 1.530 -2.384 -1.561 1.00 93.31 96 GLU A CA 1
ATOM 655 C C . GLU A 1 96 ? 1.448 -2.785 -3.039 1.00 93.31 96 GLU A C 1
ATOM 657 O O . GLU A 1 96 ? 0.968 -3.864 -3.400 1.00 93.31 96 GLU A O 1
ATOM 662 N N . ALA A 1 97 ? 1.978 -1.936 -3.923 1.00 93.88 97 ALA A N 1
ATOM 663 C CA . ALA A 1 97 ? 2.061 -2.253 -5.348 1.00 93.88 97 ALA A CA 1
ATOM 664 C C . ALA A 1 97 ? 3.070 -3.388 -5.611 1.00 93.88 97 ALA A C 1
ATOM 666 O O . ALA A 1 97 ? 2.895 -4.203 -6.521 1.00 93.88 97 ALA A O 1
ATOM 667 N N . CYS A 1 98 ? 4.130 -3.427 -4.806 1.00 95.88 98 CYS A N 1
ATOM 668 C CA . CYS A 1 98 ? 5.215 -4.397 -4.820 1.00 95.88 98 CYS A CA 1
ATOM 669 C C . CYS A 1 98 ? 5.942 -4.379 -3.473 1.00 95.88 98 CYS A C 1
ATOM 671 O O . CYS A 1 98 ? 5.878 -3.377 -2.772 1.00 95.88 98 CYS A O 1
ATOM 673 N N . ASP A 1 99 ? 6.678 -5.443 -3.149 1.00 95.94 99 ASP A N 1
ATOM 674 C CA . ASP A 1 99 ? 7.653 -5.425 -2.053 1.00 95.94 99 ASP A CA 1
ATOM 675 C C . ASP A 1 99 ? 8.899 -6.216 -2.460 1.00 95.94 99 ASP A C 1
ATOM 677 O O . ASP A 1 99 ? 8.850 -7.432 -2.658 1.00 95.94 99 ASP A O 1
ATOM 681 N N . GLY A 1 100 ? 10.031 -5.521 -2.597 1.00 93.75 100 GLY A N 1
ATOM 682 C CA . GLY A 1 100 ? 11.310 -6.147 -2.915 1.00 93.75 100 GLY A CA 1
ATOM 683 C C . GLY A 1 100 ? 11.251 -6.919 -4.235 1.00 93.75 100 GLY A C 1
ATOM 684 O O . GLY A 1 100 ? 11.226 -6.318 -5.310 1.00 93.75 100 GLY A O 1
ATOM 685 N N . TYR A 1 101 ? 11.250 -8.252 -4.149 1.00 93.44 101 TYR A N 1
ATOM 686 C CA . TYR A 1 101 ? 11.136 -9.158 -5.302 1.00 93.44 101 TYR A CA 1
ATOM 687 C C . TYR A 1 101 ? 9.696 -9.560 -5.645 1.00 93.44 101 TYR A C 1
ATOM 689 O O . TYR A 1 101 ? 9.462 -10.150 -6.701 1.00 93.44 101 TYR A O 1
ATOM 697 N N . ASP A 1 102 ? 8.733 -9.268 -4.775 1.00 95.62 102 ASP A N 1
ATOM 698 C CA . ASP A 1 102 ? 7.332 -9.610 -4.970 1.00 95.62 102 ASP A CA 1
ATOM 699 C C . ASP A 1 102 ? 6.628 -8.536 -5.820 1.00 95.62 102 ASP A C 1
ATOM 701 O O . ASP A 1 102 ? 5.952 -7.635 -5.325 1.00 95.62 102 ASP A O 1
ATOM 705 N N . LEU A 1 103 ? 6.819 -8.614 -7.140 1.00 95.56 103 LEU A N 1
ATOM 706 C CA . LEU A 1 103 ? 6.455 -7.568 -8.111 1.00 95.56 103 LEU A CA 1
ATOM 707 C C . LEU A 1 103 ? 5.046 -7.703 -8.719 1.00 95.56 103 LEU A C 1
ATOM 709 O O . LEU A 1 103 ? 4.779 -7.165 -9.784 1.00 95.56 103 LEU A O 1
ATOM 713 N N . ALA A 1 104 ? 4.141 -8.442 -8.094 1.00 94.44 104 ALA A N 1
ATOM 714 C CA . ALA A 1 104 ? 2.759 -8.666 -8.546 1.00 94.44 104 ALA A CA 1
ATOM 715 C C . ALA A 1 104 ? 2.672 -9.277 -9.945 1.00 94.44 104 ALA A C 1
ATOM 717 O O . ALA A 1 104 ? 1.843 -8.876 -10.767 1.00 94.44 104 ALA A O 1
ATOM 718 N N . ASP A 1 105 ? 3.592 -10.206 -10.219 1.00 94.12 105 ASP A N 1
ATOM 719 C CA . ASP A 1 105 ? 3.811 -10.804 -11.538 1.00 94.12 105 ASP A CA 1
ATOM 720 C C . ASP A 1 105 ? 4.053 -9.763 -12.650 1.00 94.12 105 ASP A C 1
ATOM 722 O O . ASP A 1 105 ? 3.967 -10.076 -13.839 1.00 94.12 105 ASP A O 1
ATOM 726 N N . GLN A 1 106 ? 4.375 -8.516 -12.287 1.00 95.69 106 GLN A N 1
ATOM 727 C CA . GLN A 1 106 ? 4.732 -7.472 -13.231 1.00 95.69 106 GLN A CA 1
ATOM 728 C C . GLN A 1 106 ? 6.172 -7.644 -13.698 1.00 95.69 106 GLN A C 1
ATOM 730 O O . GLN A 1 106 ? 7.056 -8.142 -13.003 1.00 95.69 106 GLN A O 1
ATOM 735 N N . SER A 1 107 ? 6.409 -7.182 -14.917 1.00 94.81 107 SER A N 1
ATOM 736 C CA . SER A 1 107 ? 7.733 -7.104 -15.519 1.00 94.81 107 SER A CA 1
ATOM 737 C C . SER A 1 107 ? 7.814 -5.856 -16.385 1.00 94.81 107 SER A C 1
ATOM 739 O O . SER A 1 107 ? 6.787 -5.312 -16.790 1.00 94.81 107 SER A O 1
ATOM 741 N N . CYS A 1 108 ? 9.031 -5.427 -16.720 1.00 94.25 108 CYS A N 1
ATOM 742 C CA . CYS A 1 108 ? 9.244 -4.335 -17.668 1.00 94.25 108 CYS A CA 1
ATOM 743 C C . CYS A 1 108 ? 8.483 -4.582 -18.988 1.00 94.25 108 CYS A C 1
ATOM 745 O O . CYS A 1 108 ? 7.824 -3.680 -19.496 1.00 94.25 108 CYS A O 1
ATOM 747 N N . ALA A 1 109 ? 8.476 -5.828 -19.480 1.00 90.88 109 ALA A N 1
ATOM 748 C CA . ALA A 1 109 ? 7.764 -6.214 -20.700 1.00 90.88 109 ALA A CA 1
ATOM 749 C C . ALA A 1 109 ? 6.243 -5.993 -20.620 1.00 90.88 109 ALA A C 1
ATOM 751 O O . ALA A 1 109 ? 5.637 -5.487 -21.562 1.00 90.88 109 ALA A O 1
ATOM 752 N N . LEU A 1 110 ? 5.620 -6.317 -19.482 1.00 91.88 110 LEU A N 1
ATOM 753 C CA . LEU A 1 110 ? 4.186 -6.075 -19.265 1.00 91.88 110 LEU A CA 1
ATOM 754 C C . LEU A 1 110 ? 3.841 -4.585 -19.156 1.00 91.88 110 LEU A C 1
ATOM 756 O O . LEU A 1 110 ? 2.697 -4.200 -19.377 1.00 91.88 110 LEU A O 1
ATOM 760 N N . GLN A 1 111 ? 4.834 -3.761 -18.836 1.00 90.75 111 GLN A N 1
ATOM 761 C CA . GLN A 1 111 ? 4.707 -2.317 -18.658 1.00 90.75 111 GLN A CA 1
ATOM 762 C C . GLN A 1 111 ? 5.100 -1.540 -19.930 1.00 90.75 111 GLN A C 1
ATOM 764 O O . GLN A 1 111 ? 5.152 -0.315 -19.910 1.00 90.75 111 GLN A O 1
ATOM 769 N N . GLY A 1 112 ? 5.333 -2.242 -21.048 1.00 85.69 112 GLY A N 1
ATOM 770 C CA . GLY A 1 112 ? 5.586 -1.648 -22.366 1.00 85.69 112 GLY A CA 1
ATOM 771 C C . GLY A 1 112 ? 7.060 -1.449 -22.725 1.00 85.69 112 GLY A C 1
ATOM 772 O O . GLY A 1 112 ? 7.354 -0.905 -23.784 1.00 85.69 112 GLY A O 1
ATOM 773 N N . TYR A 1 113 ? 7.984 -1.905 -21.881 1.00 86.94 113 TYR A N 1
ATOM 774 C CA . TYR A 1 113 ? 9.419 -1.889 -22.166 1.00 86.94 113 TYR A CA 1
ATOM 775 C C . TYR A 1 113 ? 9.841 -3.146 -22.944 1.00 86.94 113 TYR A C 1
ATOM 777 O O . TYR A 1 113 ? 9.137 -4.153 -22.951 1.00 86.94 113 TYR A O 1
ATOM 785 N N . ALA A 1 114 ? 11.029 -3.138 -23.548 1.00 85.00 114 ALA A N 1
ATOM 786 C CA . ALA A 1 114 ? 11.590 -4.314 -24.224 1.00 85.00 114 ALA A CA 1
ATOM 787 C C . ALA A 1 114 ? 11.885 -5.475 -23.270 1.00 85.00 114 ALA A C 1
ATOM 789 O O . ALA A 1 114 ? 11.791 -6.652 -23.614 1.00 85.00 114 ALA A O 1
ATOM 790 N N . GLY A 1 115 ? 12.322 -5.121 -22.063 1.00 87.81 115 GLY A N 1
ATOM 791 C CA . GLY A 1 115 ? 12.907 -6.045 -21.110 1.00 87.81 115 GLY A CA 1
ATOM 792 C C . GLY A 1 115 ? 13.595 -5.303 -19.972 1.00 87.81 115 GLY A C 1
ATOM 793 O O . GLY A 1 115 ? 13.241 -4.169 -19.651 1.00 87.81 115 GLY A O 1
ATOM 794 N N . GLY A 1 116 ? 14.574 -5.955 -19.351 1.00 91.00 116 GLY A N 1
ATOM 795 C CA . GLY A 1 116 ? 15.269 -5.445 -18.170 1.00 91.00 116 GLY A CA 1
ATOM 796 C C . GLY A 1 116 ? 14.701 -5.994 -16.863 1.00 91.00 116 GLY A C 1
ATOM 797 O O . GLY A 1 116 ? 13.919 -6.947 -16.857 1.00 91.00 116 GLY A O 1
ATOM 798 N N . ASN A 1 117 ? 15.142 -5.411 -15.748 1.00 93.75 117 ASN A N 1
ATOM 799 C CA . ASN A 1 117 ? 14.750 -5.845 -14.410 1.00 93.75 117 ASN A CA 1
ATOM 800 C C . ASN A 1 117 ? 13.814 -4.815 -13.777 1.00 93.75 117 ASN A C 1
ATOM 802 O O . ASN A 1 117 ? 14.233 -3.694 -13.494 1.00 93.75 117 ASN A O 1
ATOM 806 N N . LEU A 1 118 ? 12.562 -5.207 -13.539 1.00 95.56 118 LEU A N 1
ATOM 807 C CA . LEU A 1 118 ? 11.602 -4.356 -12.844 1.00 95.56 118 LEU A CA 1
ATOM 808 C C . LEU A 1 118 ? 11.977 -4.302 -11.361 1.00 95.56 118 LEU A C 1
ATOM 810 O O . LEU A 1 118 ? 12.247 -5.332 -10.748 1.00 95.56 118 LEU A O 1
ATOM 814 N N . GLY A 1 119 ? 12.040 -3.099 -10.800 1.00 95.44 119 GLY A N 1
ATOM 815 C CA . GLY A 1 119 ? 12.254 -2.898 -9.372 1.00 95.44 119 GLY A CA 1
ATOM 816 C C . GLY A 1 119 ? 10.969 -2.496 -8.662 1.00 95.44 119 GLY A C 1
ATOM 817 O O . GLY A 1 119 ? 10.001 -2.070 -9.290 1.00 95.44 119 GLY A O 1
ATOM 818 N N . CYS A 1 120 ? 11.000 -2.565 -7.337 1.00 97.06 120 CYS A N 1
ATOM 819 C CA . CYS A 1 120 ? 10.021 -1.911 -6.484 1.00 97.06 120 CYS A CA 1
ATOM 820 C C . CYS A 1 120 ? 10.592 -0.603 -5.921 1.00 97.06 120 CYS A C 1
ATOM 822 O O . CYS A 1 120 ? 11.793 -0.528 -5.639 1.00 97.06 120 CYS A O 1
ATOM 824 N N . ASN A 1 121 ? 9.767 0.436 -5.778 1.00 95.56 121 ASN A N 1
ATOM 825 C CA . ASN A 1 121 ? 10.189 1.652 -5.083 1.00 95.56 121 ASN A CA 1
ATOM 826 C C . ASN A 1 121 ? 10.417 1.374 -3.590 1.00 95.56 121 ASN A C 1
ATOM 828 O O . ASN A 1 121 ? 9.825 0.468 -3.012 1.00 95.56 121 ASN A O 1
ATOM 832 N N . ALA A 1 122 ? 11.268 2.181 -2.951 1.00 93.06 122 ALA A N 1
ATOM 833 C CA . ALA A 1 122 ? 11.609 2.018 -1.534 1.00 93.06 122 ALA A CA 1
ATOM 834 C C . ALA A 1 122 ? 10.441 2.305 -0.572 1.00 93.06 122 ALA A C 1
ATOM 836 O O . ALA A 1 122 ? 10.550 2.029 0.617 1.00 93.06 122 ALA A O 1
ATOM 837 N N . ASP A 1 123 ? 9.362 2.899 -1.076 1.00 91.94 123 ASP A N 1
ATOM 838 C CA . ASP A 1 123 ? 8.120 3.170 -0.359 1.00 91.94 123 ASP A CA 1
ATOM 839 C C . ASP A 1 123 ? 6.996 2.182 -0.723 1.00 91.94 123 ASP A C 1
ATOM 841 O O . ASP A 1 123 ? 5.884 2.341 -0.233 1.00 91.94 123 ASP A O 1
ATOM 845 N N . CYS A 1 124 ? 7.263 1.193 -1.587 1.00 94.94 124 CYS A N 1
ATOM 846 C CA . CYS A 1 124 ? 6.308 0.177 -2.047 1.00 94.94 124 CYS A CA 1
ATOM 847 C C . CYS A 1 124 ? 5.020 0.728 -2.701 1.00 94.94 124 CYS A C 1
ATOM 849 O O . CYS A 1 124 ? 4.097 -0.028 -3.012 1.00 94.94 124 CYS A O 1
ATOM 851 N N . THR A 1 125 ? 4.962 2.035 -2.992 1.00 94.06 125 THR A N 1
ATOM 852 C CA . THR A 1 125 ? 3.787 2.690 -3.599 1.00 94.06 125 THR A CA 1
ATOM 853 C C . THR A 1 125 ? 3.714 2.500 -5.113 1.00 94.06 125 THR A C 1
ATOM 855 O O . THR A 1 125 ? 2.697 2.798 -5.740 1.00 94.06 125 THR A O 1
ATOM 858 N N . GLY A 1 126 ? 4.791 2.007 -5.727 1.00 94.81 126 GLY A N 1
ATOM 859 C CA . GLY A 1 126 ? 4.863 1.807 -7.164 1.00 94.81 126 GLY A CA 1
ATOM 860 C C . GLY A 1 126 ? 6.129 1.095 -7.613 1.00 94.81 126 GLY A C 1
ATOM 861 O O . GLY A 1 126 ? 7.037 0.803 -6.833 1.00 94.81 126 GLY A O 1
ATOM 862 N N . PHE A 1 127 ? 6.183 0.834 -8.914 1.00 96.31 127 PHE A N 1
ATOM 863 C CA . PHE A 1 127 ? 7.306 0.162 -9.546 1.00 96.31 127 PHE A CA 1
ATOM 864 C C . PHE A 1 127 ? 8.414 1.140 -9.939 1.00 96.31 127 PHE A C 1
ATOM 866 O O . PHE A 1 127 ? 8.169 2.291 -10.308 1.00 96.31 127 PHE A O 1
ATOM 873 N N . ASN A 1 128 ? 9.644 0.639 -9.906 1.00 95.62 128 ASN A N 1
ATOM 874 C CA . ASN A 1 128 ? 10.831 1.328 -10.374 1.00 95.62 128 ASN A CA 1
ATOM 875 C C . ASN A 1 128 ? 11.241 0.788 -11.751 1.00 95.62 128 ASN A C 1
ATOM 877 O O . ASN A 1 128 ? 11.665 -0.363 -11.881 1.00 95.62 128 ASN A O 1
ATOM 881 N N . PHE A 1 129 ? 11.165 1.649 -12.765 1.00 93.75 129 PHE A N 1
ATOM 882 C CA . PHE A 1 129 ? 11.487 1.323 -14.158 1.00 93.75 129 PHE A CA 1
ATOM 883 C C . PHE A 1 129 ? 12.919 1.687 -14.572 1.00 93.75 129 PHE A C 1
ATOM 885 O O . PHE A 1 129 ? 13.283 1.512 -15.729 1.00 93.75 129 PHE A O 1
ATOM 892 N N . ALA A 1 130 ? 13.762 2.182 -13.659 1.00 93.56 130 ALA A N 1
ATOM 893 C CA . ALA A 1 130 ? 15.097 2.684 -14.001 1.00 93.56 130 ALA A CA 1
ATOM 894 C C . ALA A 1 130 ? 16.039 1.612 -14.584 1.00 93.56 130 ALA A C 1
ATOM 896 O O . ALA A 1 130 ? 17.003 1.949 -15.267 1.00 93.56 130 ALA A O 1
ATOM 897 N N . ALA A 1 131 ? 15.773 0.333 -14.306 1.00 93.19 131 ALA A N 1
ATOM 898 C CA . ALA A 1 131 ? 16.505 -0.809 -14.854 1.00 93.19 131 ALA A CA 1
ATOM 899 C C . ALA A 1 131 ? 15.729 -1.552 -15.962 1.00 93.19 131 ALA A C 1
ATOM 901 O O . ALA A 1 131 ? 16.150 -2.631 -16.394 1.00 93.19 131 ALA A O 1
ATOM 902 N N . CYS A 1 132 ? 14.613 -0.985 -16.427 1.00 93.31 132 CYS A N 1
ATOM 903 C CA . CYS A 1 132 ? 13.937 -1.443 -17.629 1.00 93.31 132 CYS A CA 1
ATOM 904 C C . CYS A 1 132 ? 14.657 -0.909 -18.867 1.00 93.31 132 CYS A C 1
ATOM 906 O O . CYS A 1 132 ? 15.138 0.224 -18.898 1.00 93.31 132 CYS A O 1
ATOM 908 N N . THR A 1 133 ? 14.741 -1.744 -19.895 1.00 87.69 133 THR A N 1
ATOM 909 C CA . THR A 1 133 ? 15.317 -1.366 -21.181 1.00 87.69 133 THR A CA 1
ATOM 910 C C . THR A 1 133 ? 14.190 -0.968 -22.115 1.00 87.69 133 THR A C 1
ATOM 912 O O . THR A 1 133 ? 13.329 -1.784 -22.441 1.00 87.69 133 THR A O 1
ATOM 915 N N . GLU A 1 134 ? 14.202 0.281 -22.555 1.00 75.44 134 GLU A N 1
ATOM 916 C CA . GLU A 1 134 ? 13.505 0.690 -23.772 1.00 75.44 134 GLU A CA 1
ATOM 917 C C . GLU A 1 134 ? 14.123 -0.104 -24.939 1.00 75.44 134 GLU A C 1
ATOM 919 O O . GLU A 1 134 ? 15.345 -0.286 -24.968 1.00 75.44 134 GLU A O 1
ATOM 924 N N . GLU A 1 135 ? 13.318 -0.638 -25.864 1.00 68.81 135 GLU A N 1
ATOM 925 C CA . GLU A 1 135 ? 13.878 -1.227 -27.093 1.00 68.81 135 GLU A CA 1
ATOM 926 C C . GLU A 1 135 ? 14.668 -0.098 -27.764 1.00 68.81 135 GLU A C 1
ATOM 928 O O . GLU A 1 135 ? 14.131 0.988 -27.992 1.00 68.81 135 GLU A O 1
ATOM 933 N N . ALA A 1 136 ? 15.945 -0.333 -28.061 1.00 58.75 136 ALA A N 1
ATOM 934 C CA . ALA A 1 136 ? 16.721 0.552 -28.916 1.00 58.75 136 ALA A CA 1
ATOM 935 C C . ALA A 1 136 ? 16.231 0.360 -30.357 1.00 58.75 136 ALA A C 1
ATOM 937 O O . ALA A 1 136 ? 16.890 -0.314 -31.141 1.00 58.75 136 ALA A O 1
ATOM 938 N N . GLY A 1 137 ? 15.033 0.860 -30.660 1.00 58.22 137 GLY A N 1
ATOM 939 C CA . GLY A 1 137 ? 14.431 0.782 -31.982 1.00 58.22 137 GLY A CA 1
ATOM 940 C C . GLY A 1 137 ? 12.935 1.083 -31.985 1.00 58.22 137 GLY A C 1
ATOM 941 O O . GLY A 1 137 ? 12.117 0.185 -32.190 1.00 58.22 137 GLY A O 1
ATOM 942 N N . TYR A 1 138 ? 12.573 2.346 -31.761 1.00 64.50 138 TYR A N 1
ATOM 943 C CA . TYR A 1 138 ? 11.237 2.847 -32.077 1.00 64.50 138 TYR A CA 1
ATOM 944 C C . TYR A 1 138 ? 11.301 3.846 -33.220 1.00 64.50 138 TYR A C 1
ATOM 946 O O . TYR A 1 138 ? 11.754 4.975 -33.027 1.00 64.50 138 TYR A O 1
ATOM 954 N N . CYS A 1 139 ? 10.720 3.479 -34.365 1.00 67.81 139 CYS A N 1
ATOM 955 C CA . CYS A 1 139 ? 10.590 4.417 -35.465 1.00 67.81 139 CYS A CA 1
ATOM 956 C C . CYS A 1 139 ? 9.831 5.677 -34.998 1.00 67.81 139 CYS A C 1
ATOM 958 O O . CYS A 1 139 ? 8.701 5.598 -34.509 1.00 67.81 139 CYS A O 1
ATOM 960 N N . GLY A 1 140 ? 10.431 6.848 -35.181 1.00 66.19 140 GLY A N 1
ATOM 961 C CA . GLY A 1 140 ? 9.864 8.150 -34.825 1.00 66.19 140 GLY A CA 1
ATOM 962 C C . GLY A 1 140 ? 10.561 8.862 -33.660 1.00 66.19 140 GLY A C 1
ATOM 963 O O . GLY A 1 140 ? 10.059 9.896 -33.215 1.00 66.19 140 GLY A O 1
ATOM 964 N N . ASN A 1 141 ? 11.688 8.346 -33.164 1.00 72.31 141 ASN A N 1
ATOM 965 C CA . ASN A 1 141 ? 12.563 8.984 -32.181 1.00 72.31 141 ASN A CA 1
ATOM 966 C C . ASN A 1 141 ? 13.613 9.936 -32.813 1.00 72.31 141 ASN A C 1
ATOM 968 O O . ASN A 1 141 ? 14.294 10.679 -32.100 1.00 72.31 141 ASN A O 1
ATOM 972 N N . GLY A 1 142 ? 13.709 9.963 -34.144 1.00 75.44 142 GLY A N 1
ATOM 973 C CA . GLY A 1 142 ? 14.585 10.833 -34.928 1.00 75.44 142 GLY A CA 1
ATOM 974 C C . GLY A 1 142 ? 16.001 10.301 -35.178 1.00 75.44 142 GLY A C 1
ATOM 975 O O . GLY A 1 142 ? 16.780 10.995 -35.836 1.00 75.44 142 GLY A O 1
ATOM 976 N N . ASN A 1 143 ? 16.344 9.101 -34.706 1.00 78.50 143 ASN A N 1
ATOM 977 C CA . ASN A 1 143 ? 17.616 8.414 -34.954 1.00 78.50 143 ASN A CA 1
ATOM 978 C C . ASN A 1 143 ? 17.357 7.058 -35.613 1.00 78.50 143 ASN A C 1
ATOM 980 O O . ASN A 1 143 ? 16.240 6.590 -35.589 1.00 78.50 143 ASN A O 1
ATOM 984 N N . ILE A 1 144 ? 18.370 6.456 -36.241 1.00 77.56 144 ILE A N 1
ATOM 985 C CA . ILE A 1 144 ? 18.264 5.081 -36.753 1.00 77.56 144 ILE A CA 1
ATOM 986 C C . ILE A 1 144 ? 19.074 4.186 -35.828 1.00 77.56 144 ILE A C 1
ATOM 988 O O . ILE A 1 144 ? 20.308 4.181 -35.895 1.00 77.56 144 ILE A O 1
ATOM 992 N N . ASP A 1 145 ? 18.376 3.471 -34.958 1.00 77.25 145 ASP A N 1
ATOM 993 C CA . ASP A 1 145 ? 18.959 2.545 -33.997 1.00 77.25 145 ASP A CA 1
ATOM 994 C C . ASP A 1 145 ? 19.324 1.197 -34.644 1.00 77.25 145 ASP A C 1
ATOM 996 O O . ASP A 1 145 ? 18.982 0.894 -35.788 1.00 77.25 145 ASP A O 1
ATOM 1000 N N . ALA A 1 146 ? 20.078 0.363 -33.921 1.00 68.12 146 ALA A N 1
ATOM 1001 C CA . ALA A 1 146 ? 20.699 -0.843 -34.477 1.00 68.12 146 ALA A CA 1
ATOM 1002 C C . ALA A 1 146 ? 19.702 -1.890 -35.023 1.00 68.12 146 ALA A C 1
ATOM 1004 O O . ALA A 1 146 ? 20.095 -2.724 -35.842 1.00 68.12 146 ALA A O 1
ATOM 1005 N N . THR A 1 147 ? 18.441 -1.864 -34.581 1.00 69.44 147 THR A N 1
ATOM 1006 C CA . THR A 1 147 ? 17.353 -2.737 -35.060 1.00 69.44 147 THR A CA 1
ATOM 1007 C C . THR A 1 147 ? 16.356 -2.023 -35.977 1.00 69.44 147 THR A C 1
ATOM 1009 O O . THR A 1 147 ? 15.422 -2.658 -36.471 1.00 69.44 147 THR A O 1
ATOM 1012 N N . GLU A 1 148 ? 16.563 -0.741 -36.281 1.00 76.38 148 GLU A N 1
ATOM 1013 C CA . GLU A 1 148 ? 15.685 0.036 -37.151 1.00 76.38 148 GLU A CA 1
ATOM 1014 C C . GLU A 1 148 ? 16.147 0.026 -38.603 1.00 76.38 148 GLU A C 1
ATOM 1016 O O . GLU A 1 148 ? 17.332 0.115 -38.923 1.00 76.38 148 GLU A O 1
ATOM 1021 N N . ILE A 1 149 ? 15.179 -0.035 -39.517 1.00 76.31 149 ILE A N 1
ATOM 1022 C CA . ILE A 1 149 ? 15.428 0.162 -40.952 1.00 76.31 149 ILE A CA 1
ATOM 1023 C C . ILE A 1 149 ? 15.234 1.642 -41.321 1.00 76.31 149 ILE A C 1
ATOM 1025 O O . ILE A 1 149 ? 15.885 2.144 -42.238 1.00 76.31 149 ILE A O 1
ATOM 1029 N N . CYS A 1 150 ? 14.349 2.348 -40.610 1.00 79.69 150 CYS A N 1
ATOM 1030 C CA . CYS A 1 150 ? 14.096 3.772 -40.784 1.00 79.69 150 CYS A CA 1
ATOM 1031 C C . CYS A 1 150 ? 13.414 4.402 -39.558 1.00 79.69 150 CYS A C 1
ATOM 1033 O O . CYS A 1 150 ? 12.707 3.723 -38.815 1.00 79.69 150 CYS A O 1
ATOM 1035 N N . ASP A 1 151 ? 13.566 5.721 -39.427 1.00 83.06 151 ASP A N 1
ATOM 1036 C CA . ASP A 1 151 ? 12.902 6.559 -38.428 1.00 83.06 151 ASP A CA 1
ATOM 1037 C C . ASP A 1 151 ? 12.319 7.809 -39.098 1.00 83.06 151 ASP A C 1
ATOM 1039 O O . ASP A 1 151 ? 13.036 8.719 -39.529 1.00 83.06 151 ASP A O 1
ATOM 1043 N N . GLY A 1 152 ? 10.995 7.823 -39.265 1.00 78.81 152 GLY A N 1
ATOM 1044 C CA . GLY A 1 152 ? 10.304 8.885 -39.992 1.00 78.81 152 GLY A CA 1
ATOM 1045 C C . GLY A 1 152 ? 10.833 9.035 -41.425 1.00 78.81 152 GLY A C 1
ATOM 1046 O O . GLY A 1 152 ? 10.625 8.169 -42.272 1.00 78.81 152 GLY A O 1
ATOM 1047 N N . ASN A 1 153 ? 11.516 10.150 -41.703 1.00 78.25 153 ASN A N 1
ATOM 1048 C CA . ASN A 1 153 ? 12.146 10.438 -43.000 1.00 78.25 153 ASN A CA 1
ATOM 1049 C C . ASN A 1 153 ? 13.610 9.969 -43.099 1.00 78.25 153 ASN A C 1
ATOM 1051 O O . ASN A 1 153 ? 14.213 10.074 -44.169 1.00 78.25 153 ASN A O 1
ATOM 1055 N N . SER A 1 154 ? 14.194 9.469 -42.013 1.00 81.00 154 SER A N 1
ATOM 1056 C CA . SER A 1 154 ? 15.549 8.923 -41.986 1.00 81.00 154 SER A CA 1
ATOM 1057 C C . SER A 1 154 ? 15.508 7.461 -42.438 1.00 81.00 154 SER A C 1
ATOM 1059 O O . SER A 1 154 ? 15.172 6.575 -41.666 1.00 81.00 154 SER A O 1
ATOM 1061 N N . LEU A 1 155 ? 15.830 7.200 -43.710 1.00 80.25 155 LEU A N 1
ATOM 1062 C CA . LEU A 1 155 ? 15.617 5.897 -44.374 1.00 80.25 155 LEU A CA 1
ATOM 1063 C C . LEU A 1 155 ? 16.779 4.889 -44.274 1.00 80.25 155 LEU A C 1
ATOM 1065 O O . LEU A 1 155 ? 16.808 3.917 -45.020 1.00 80.25 155 LEU A O 1
ATOM 1069 N N . GLY A 1 156 ? 17.797 5.127 -43.448 1.00 78.38 156 GLY A N 1
ATOM 1070 C CA . GLY A 1 156 ? 18.877 4.144 -43.236 1.00 78.38 156 GLY A CA 1
ATOM 1071 C C . GLY A 1 156 ? 19.709 3.830 -44.481 1.00 78.38 156 GLY A C 1
ATOM 1072 O O . GLY A 1 156 ? 20.346 2.785 -44.556 1.00 78.38 156 GLY A O 1
ATOM 1073 N N . GLY A 1 157 ? 19.695 4.721 -45.478 1.00 76.69 157 GLY A N 1
ATOM 1074 C CA . GLY A 1 157 ? 20.328 4.502 -46.782 1.00 76.69 157 GLY A CA 1
ATOM 1075 C C . GLY A 1 157 ? 19.439 3.812 -47.823 1.00 76.69 157 GLY A C 1
ATOM 1076 O O . GLY A 1 157 ? 19.893 3.602 -48.946 1.00 76.69 157 GLY A O 1
ATOM 1077 N N . GLN A 1 158 ? 18.184 3.502 -47.493 1.00 71.62 158 GLN A N 1
ATOM 1078 C CA . GLN A 1 158 ? 17.194 2.980 -48.435 1.00 71.62 158 GLN A CA 1
ATOM 1079 C C . GLN A 1 158 ? 16.588 4.112 -49.277 1.00 71.62 158 GLN A C 1
ATOM 1081 O O . GLN A 1 158 ? 16.449 5.249 -48.819 1.00 71.62 158 GLN A O 1
ATOM 1086 N N . ASN A 1 159 ? 16.217 3.801 -50.519 1.00 72.81 159 ASN A N 1
ATOM 1087 C CA . ASN A 1 159 ? 15.461 4.682 -51.407 1.00 72.81 159 ASN A CA 1
ATOM 1088 C C . ASN A 1 159 ? 14.015 4.181 -51.570 1.00 72.81 159 ASN A C 1
ATOM 1090 O O . ASN A 1 159 ? 13.729 3.011 -51.329 1.00 72.81 159 ASN A O 1
ATOM 1094 N N . CYS A 1 160 ? 13.111 5.097 -51.926 1.00 62.34 160 CYS A N 1
ATOM 1095 C CA . CYS A 1 160 ? 11.690 4.816 -52.141 1.00 62.34 160 CYS A CA 1
ATOM 1096 C C . CYS A 1 160 ? 11.432 4.006 -53.417 1.00 62.34 160 CYS A C 1
ATOM 1098 O O . CYS A 1 160 ? 12.089 4.312 -54.441 1.00 62.34 160 CYS A O 1
#

Secondary structure (DSSP, 8-state):
-------------------------S-S-------TTSSS--TT-S-BTTB-TT--TTTTT-SEE--EE-TTSSSEE-TTEEPPP-TTSSS--TT-S-BTTB-TT--TGGGTSSEE--EE-TTSSSEE-TTEEPPS--TTSSS--TT-S-BTTB-TT---

pLDDT: mean 80.36, std 16.23, range [37.97, 97.06]

Foldseek 3Di:
DDDDDDDDDDDDPPDDDPDDPDPPPPDDPPPQVVDAQPQDQTDQACAHFQRNVPDALVNVPAAHFRWGADSVSNDIDCVGTHHRDDAQPQDDDDQQCGHAPRNVPDFLVNVPAPHFGKGADSVSNDIDCPGTHHPQDDAQPPDAGPPHCHHDPRRVPDDD

Organism: NCBI:txid408172

Radius of gyration: 38.28 Å; chains: 1; bounding box: 71×88×93 Å

Sequence (160 aa):
MKFVSKLSVLTLACALIASGCGEKEPGTADLDVAVCGDGQVSGKEVCDGIEVAGETCVSQGFGEGTLGCSADCMSYDATACRAAPVCGNNVREADEACDGYDLADQSCALQGYAGGNLGCNADCTGFNFAACTEEAGYCGNGNIDATEICDGNSLGGQNC